Protein AF-A0A0F0GSM7-F1 (afdb_monomer_lite)

Foldseek 3Di:
DDPVDDPVVDPDDDDPDDDDDDDDVAWDKDKDWDQDPVRDIDIDIDTDDDDPCVPDDPPPPPPDPDDPDDDADDADADDDDDVVVVVVVPDDDPDDPDDPCSNVNSVPHD

Secondary structure (DSSP, 8-state):
--TTS-TTSSS-----S--PPP--SS--EEEE--B-TTS-B--EEEEPPPPGGGG--TT----S----PPPPPPPP---SSHHHHHHHHHSPPPPPSSTTTHHHHHHS--

Sequence (110 aa):
PSPHVNWSAGAVELLTEGRPWPETGHPRRAGVSPFGVSGTNAHVLLEHVPDPDATADPTGTDNSPRTRSPGPPPIVASTRGAPALRHRAAAPPPTPSAAGQLAHLAYSSS

Structure (mmCIF, N/CA/C/O backbone):
data_AF-A0A0F0GSM7-F1
#
_entry.id   AF-A0A0F0GSM7-F1
#
loop_
_atom_site.group_PDB
_atom_site.id
_atom_site.type_symbol
_atom_site.label_atom_id
_atom_site.label_alt_id
_atom_site.label_comp_id
_atom_site.label_asym_id
_atom_site.label_entity_id
_atom_site.label_seq_id
_atom_site.pdbx_PDB_ins_code
_atom_site.Cartn_x
_atom_site.Cartn_y
_atom_site.Cartn_z
_atom_site.occupancy
_atom_site.B_iso_or_equiv
_atom_site.auth_seq_id
_atom_site.auth_comp_id
_atom_site.auth_asym_id
_atom_site.auth_atom_id
_atom_site.pdbx_PDB_model_num
ATOM 1 N N . PRO A 1 1 ? 21.507 -3.197 -5.766 1.00 81.81 1 PRO A N 1
ATOM 2 C CA . PRO A 1 1 ? 20.553 -2.456 -6.634 1.00 81.81 1 PRO A CA 1
ATOM 3 C C . PRO A 1 1 ? 20.897 -2.716 -8.112 1.00 81.81 1 PRO A C 1
ATOM 5 O O . PRO A 1 1 ? 22.042 -3.062 -8.388 1.00 81.81 1 PRO A O 1
ATOM 8 N N . SER A 1 2 ? 19.938 -2.610 -9.042 1.00 88.00 2 SER A N 1
ATOM 9 C CA . SER A 1 2 ? 20.188 -2.881 -10.474 1.00 88.00 2 SER A CA 1
ATOM 10 C C . SER A 1 2 ? 21.128 -1.832 -11.095 1.00 88.00 2 SER A C 1
ATOM 12 O O . SER A 1 2 ? 20.914 -0.644 -10.840 1.00 88.00 2 SER A O 1
ATOM 14 N N . PRO A 1 3 ? 22.110 -2.226 -11.934 1.00 90.06 3 PRO A N 1
ATOM 15 C CA . PRO A 1 3 ? 23.009 -1.289 -12.618 1.00 90.06 3 PRO A CA 1
ATOM 16 C C . PRO A 1 3 ? 22.320 -0.509 -13.749 1.00 90.06 3 PRO A C 1
ATOM 18 O O . PRO A 1 3 ? 22.831 0.512 -14.190 1.00 90.06 3 PRO A O 1
ATOM 21 N N . HIS A 1 4 ? 21.149 -0.966 -14.205 1.00 90.69 4 HIS A N 1
ATOM 22 C CA . HIS A 1 4 ? 20.366 -0.302 -15.254 1.00 90.69 4 HIS A CA 1
ATOM 23 C C . HIS A 1 4 ? 19.576 0.913 -14.744 1.00 90.69 4 HIS A C 1
ATOM 25 O O . HIS A 1 4 ? 18.908 1.585 -15.524 1.00 90.69 4 HIS A O 1
ATOM 31 N N . VAL A 1 5 ? 19.618 1.179 -13.437 1.00 87.75 5 VAL A N 1
ATOM 32 C CA . VAL A 1 5 ? 18.979 2.338 -12.817 1.00 87.75 5 VAL A CA 1
ATOM 33 C C . VAL A 1 5 ? 20.076 3.292 -12.367 1.00 87.75 5 VAL A C 1
ATOM 35 O O . VAL A 1 5 ? 20.972 2.908 -11.617 1.00 87.75 5 VAL A O 1
ATOM 38 N N . ASN A 1 6 ? 20.001 4.545 -12.816 1.00 87.44 6 ASN A N 1
ATOM 39 C CA . ASN A 1 6 ? 20.875 5.592 -12.307 1.00 87.44 6 ASN A CA 1
ATOM 40 C C . ASN A 1 6 ? 20.341 6.107 -10.963 1.00 87.44 6 ASN A C 1
ATOM 42 O O . ASN A 1 6 ? 19.490 6.994 -10.916 1.00 87.44 6 ASN A O 1
ATOM 46 N N . TRP A 1 7 ? 20.855 5.545 -9.874 1.00 87.00 7 TRP A N 1
ATOM 47 C CA . TRP A 1 7 ? 20.438 5.891 -8.515 1.00 87.00 7 TRP A CA 1
ATOM 48 C C . TRP A 1 7 ? 20.938 7.265 -8.043 1.00 87.00 7 TRP A C 1
ATOM 50 O O . TRP A 1 7 ? 20.345 7.822 -7.128 1.00 87.00 7 TRP A O 1
ATOM 60 N N . SER A 1 8 ? 21.989 7.836 -8.650 1.00 83.81 8 SER A N 1
ATOM 61 C CA . SER A 1 8 ? 22.538 9.138 -8.226 1.00 83.81 8 SER A CA 1
ATOM 62 C C . SER A 1 8 ? 21.815 10.343 -8.830 1.00 83.81 8 SER A C 1
ATOM 64 O O . SER A 1 8 ? 21.993 11.461 -8.356 1.00 83.81 8 SER A O 1
ATOM 66 N N . ALA A 1 9 ? 20.996 10.137 -9.863 1.00 78.69 9 ALA A N 1
ATOM 67 C CA . ALA A 1 9 ? 20.279 11.209 -10.552 1.00 78.69 9 ALA A CA 1
ATOM 68 C C . ALA A 1 9 ? 18.865 11.478 -10.003 1.00 78.69 9 ALA A C 1
ATOM 70 O O . ALA A 1 9 ? 18.204 12.405 -10.468 1.00 78.69 9 ALA A O 1
ATOM 71 N N . GLY A 1 10 ? 18.370 10.663 -9.064 1.00 76.38 10 GLY A N 1
ATOM 72 C CA . GLY A 1 10 ? 16.972 10.683 -8.628 1.00 76.38 10 GLY A CA 1
ATOM 73 C C . GLY A 1 10 ? 16.771 11.087 -7.168 1.00 76.38 10 GLY A C 1
ATOM 74 O O . GLY A 1 10 ? 17.654 10.934 -6.335 1.00 76.38 10 GLY A O 1
ATOM 75 N N . ALA A 1 11 ? 15.553 11.526 -6.842 1.00 84.56 11 ALA A N 1
ATOM 76 C CA . ALA A 1 11 ? 15.099 11.761 -5.465 1.00 84.56 11 ALA A CA 1
ATOM 77 C C . ALA A 1 11 ? 14.627 10.469 -4.760 1.00 84.56 11 ALA A C 1
ATOM 79 O O . ALA A 1 11 ? 13.811 10.519 -3.841 1.00 84.56 11 ALA A O 1
ATOM 80 N N . VAL A 1 12 ? 15.078 9.303 -5.233 1.00 88.62 12 VAL A N 1
ATOM 81 C CA . VAL A 1 12 ? 14.644 7.988 -4.751 1.00 88.62 12 VAL A CA 1
ATOM 82 C C . VAL A 1 12 ? 15.823 7.224 -4.173 1.00 88.62 12 VAL A C 1
ATOM 84 O O . VAL A 1 12 ? 16.904 7.185 -4.753 1.00 88.62 12 VAL A O 1
ATOM 87 N N . GLU A 1 13 ? 15.588 6.574 -3.042 1.00 89.69 13 GLU A N 1
ATOM 88 C CA . GLU A 1 13 ? 16.567 5.748 -2.349 1.00 89.69 13 GLU A CA 1
ATOM 89 C C . GLU A 1 13 ? 15.943 4.379 -2.067 1.00 89.69 13 GLU A C 1
ATOM 91 O O . GLU A 1 13 ? 14.766 4.281 -1.713 1.00 89.69 13 GLU A O 1
ATOM 96 N N . LEU A 1 14 ? 16.725 3.312 -2.229 1.00 91.19 14 LEU A N 1
ATOM 97 C CA . LEU A 1 14 ? 16.283 1.965 -1.891 1.00 91.19 14 LEU A CA 1
ATOM 98 C C . LEU A 1 14 ? 16.485 1.706 -0.394 1.00 91.19 14 LEU A C 1
ATOM 100 O O . LEU A 1 14 ? 17.618 1.672 0.078 1.00 91.19 14 LEU A O 1
ATOM 104 N N . LEU A 1 15 ? 15.396 1.449 0.331 1.00 93.44 15 LEU A N 1
ATOM 105 C CA . LEU A 1 15 ? 15.457 0.990 1.720 1.00 93.44 15 LEU A CA 1
ATOM 106 C C . LEU A 1 15 ? 15.948 -0.463 1.789 1.00 93.44 15 LEU A C 1
ATOM 108 O O . LEU A 1 15 ? 15.271 -1.364 1.297 1.00 93.44 15 LEU A O 1
ATOM 112 N N . THR A 1 16 ? 17.103 -0.695 2.416 1.00 93.94 16 THR A N 1
ATOM 113 C CA . THR A 1 16 ? 17.657 -2.044 2.661 1.00 93.94 16 THR A CA 1
ATOM 114 C C . THR A 1 16 ? 17.420 -2.552 4.083 1.00 93.94 16 THR A C 1
ATOM 116 O O . THR A 1 16 ? 17.592 -3.739 4.343 1.00 93.94 16 THR A O 1
ATOM 119 N N . GLU A 1 17 ? 17.004 -1.671 4.991 1.00 96.50 17 GLU A N 1
ATOM 120 C CA . GLU A 1 17 ? 16.650 -1.970 6.378 1.00 96.50 17 GLU A CA 1
ATOM 121 C C . GLU A 1 17 ? 15.503 -1.063 6.848 1.00 96.50 17 GLU A C 1
ATOM 123 O O . GLU A 1 17 ? 15.188 -0.052 6.211 1.00 96.50 17 GLU A O 1
ATOM 128 N N . GLY A 1 18 ? 14.850 -1.435 7.952 1.00 96.31 18 GLY A N 1
ATOM 129 C CA . GLY A 1 18 ? 13.786 -0.628 8.544 1.00 96.31 18 GLY A CA 1
ATOM 130 C C . GLY A 1 18 ? 14.339 0.681 9.105 1.00 96.31 18 GLY A C 1
ATOM 131 O O . GLY A 1 18 ? 15.241 0.663 9.937 1.00 96.31 18 GLY A O 1
ATOM 132 N N . ARG A 1 19 ? 13.779 1.815 8.675 1.00 95.75 19 ARG A N 1
ATOM 133 C CA . ARG A 1 19 ? 14.158 3.152 9.156 1.00 95.75 19 ARG A CA 1
ATOM 134 C C . ARG A 1 19 ? 12.959 3.831 9.819 1.00 95.75 19 ARG A C 1
ATOM 136 O O . ARG A 1 19 ? 11.841 3.659 9.325 1.00 95.75 19 ARG A O 1
ATOM 143 N N . PRO A 1 20 ? 13.157 4.620 10.890 1.00 95.38 20 PRO A N 1
ATOM 144 C CA . PRO A 1 20 ? 12.098 5.462 11.430 1.00 95.38 20 PRO A CA 1
ATOM 145 C C . PRO A 1 20 ? 11.530 6.384 10.349 1.00 95.38 20 PRO A C 1
ATOM 147 O O . PRO A 1 20 ? 12.278 6.941 9.544 1.00 95.38 20 PRO A O 1
ATOM 150 N N . TRP A 1 21 ? 10.209 6.560 10.335 1.00 93.88 21 TRP A N 1
ATOM 151 C CA . TRP A 1 21 ? 9.576 7.520 9.436 1.00 93.88 21 TRP A CA 1
ATOM 152 C C . TRP A 1 21 ? 9.795 8.939 9.979 1.00 93.88 21 TRP A C 1
ATOM 154 O O . TRP A 1 21 ? 9.341 9.208 11.094 1.00 93.88 21 TRP A O 1
ATOM 164 N N . PRO A 1 22 ? 10.442 9.855 9.229 1.00 90.75 22 PRO A N 1
ATOM 165 C CA . PRO A 1 22 ? 10.710 11.208 9.706 1.00 90.75 22 PRO A CA 1
ATOM 166 C C . PRO A 1 22 ? 9.445 11.956 10.131 1.00 90.75 22 PRO A C 1
ATOM 168 O O . PRO A 1 22 ? 8.398 11.859 9.485 1.00 90.75 22 PRO A O 1
ATOM 171 N N . GLU A 1 23 ? 9.563 12.739 11.197 1.00 90.38 23 GLU A N 1
ATOM 172 C CA . GLU A 1 23 ? 8.533 13.680 11.625 1.00 90.38 23 GLU A CA 1
ATOM 173 C C . GLU A 1 23 ? 8.817 15.039 10.998 1.00 90.38 23 GLU A C 1
ATOM 175 O O . GLU A 1 23 ? 9.826 15.677 11.285 1.00 90.38 23 GLU A O 1
ATOM 180 N N . THR A 1 24 ? 7.939 15.468 10.095 1.00 91.25 24 THR A N 1
ATOM 181 C CA . THR A 1 24 ? 8.124 16.701 9.314 1.00 91.25 24 THR A CA 1
ATOM 182 C C . THR A 1 24 ? 7.042 17.743 9.598 1.00 91.25 24 THR A C 1
ATOM 184 O O . THR A 1 24 ? 6.900 18.692 8.836 1.00 91.25 24 THR A O 1
ATOM 187 N N . GLY A 1 25 ? 6.212 17.531 10.626 1.00 90.19 25 GLY A N 1
ATOM 188 C CA . GLY A 1 25 ? 5.029 18.358 10.908 1.00 90.19 25 GLY A CA 1
ATOM 189 C C . GLY A 1 25 ? 3.852 18.151 9.941 1.00 90.19 25 GLY A C 1
ATOM 190 O O . GLY A 1 25 ? 2.832 18.821 10.065 1.00 90.19 25 GLY A O 1
ATOM 191 N N . HIS A 1 26 ? 3.965 17.214 8.996 1.00 90.38 26 HIS A N 1
ATOM 192 C CA . HIS A 1 26 ? 2.905 16.846 8.057 1.00 90.38 26 HIS A CA 1
ATOM 193 C C . HIS A 1 26 ? 2.515 15.371 8.229 1.00 90.38 26 HIS A C 1
ATOM 195 O O . HIS A 1 26 ? 3.356 14.574 8.660 1.00 90.38 26 HIS A O 1
ATOM 201 N N . PRO A 1 27 ? 1.280 14.977 7.858 1.00 92.62 27 PRO A N 1
ATOM 202 C CA . PRO A 1 27 ? 0.899 13.573 7.816 1.00 92.62 27 PRO A CA 1
ATOM 203 C C . PRO A 1 27 ? 1.869 12.753 6.963 1.00 92.62 27 PRO A C 1
ATOM 205 O O . PRO A 1 27 ? 2.249 13.140 5.855 1.00 92.62 27 PRO A O 1
ATOM 208 N N . ARG A 1 28 ? 2.266 11.595 7.490 1.00 95.06 28 ARG A N 1
ATOM 209 C CA . ARG A 1 28 ? 3.113 10.626 6.790 1.00 95.06 28 ARG A CA 1
ATOM 210 C C . ARG A 1 28 ? 2.356 10.090 5.569 1.00 95.06 28 ARG A C 1
ATOM 212 O O . ARG A 1 28 ? 1.220 9.642 5.715 1.00 95.06 28 ARG A O 1
ATOM 219 N N . ARG A 1 29 ? 2.974 10.127 4.381 1.00 95.44 29 ARG A N 1
ATOM 220 C CA . ARG A 1 29 ? 2.360 9.705 3.106 1.00 95.44 29 ARG A CA 1
ATOM 221 C C . ARG A 1 29 ? 3.195 8.681 2.348 1.00 95.44 29 ARG A C 1
ATOM 223 O O . ARG A 1 29 ? 4.391 8.893 2.163 1.00 95.44 29 ARG A O 1
ATOM 230 N N . ALA A 1 30 ? 2.560 7.628 1.842 1.00 96.31 30 ALA A N 1
ATOM 231 C CA . ALA A 1 30 ? 3.197 6.625 0.987 1.00 96.31 30 ALA A CA 1
ATOM 232 C C . ALA A 1 30 ? 2.387 6.375 -0.288 1.00 96.31 30 ALA A C 1
ATOM 234 O O . ALA A 1 30 ? 1.160 6.342 -0.255 1.00 96.31 30 ALA A O 1
ATOM 235 N N . GLY A 1 31 ? 3.083 6.171 -1.406 1.00 96.69 31 GLY A N 1
ATOM 236 C CA . GLY A 1 31 ? 2.483 5.749 -2.670 1.00 96.69 31 GLY A CA 1
ATOM 237 C C . GLY A 1 31 ? 2.626 4.241 -2.889 1.00 96.69 31 GLY A C 1
ATOM 238 O O . GLY A 1 31 ? 3.678 3.671 -2.602 1.00 96.69 31 GLY A O 1
ATOM 239 N N . VAL A 1 32 ? 1.600 3.602 -3.448 1.00 97.44 32 VAL A N 1
ATOM 240 C CA . VAL A 1 32 ? 1.615 2.199 -3.890 1.00 97.44 32 VAL A CA 1
ATOM 241 C C . VAL A 1 32 ? 1.232 2.148 -5.367 1.00 97.44 32 VAL A C 1
ATOM 243 O O . VAL A 1 32 ? 0.178 2.649 -5.755 1.00 97.44 32 VAL A O 1
ATOM 246 N N . SER A 1 33 ? 2.086 1.537 -6.195 1.00 96.38 33 SER A N 1
ATOM 247 C CA . SER A 1 33 ? 1.870 1.407 -7.645 1.00 96.38 33 SER A CA 1
ATOM 248 C C . SER A 1 33 ? 2.001 -0.050 -8.086 1.00 96.38 33 SER A C 1
ATOM 250 O O . SER A 1 33 ? 3.123 -0.550 -8.182 1.00 96.38 33 SER A O 1
ATOM 252 N N . PRO A 1 34 ? 0.895 -0.764 -8.339 1.00 94.88 34 PRO A N 1
ATOM 253 C CA . PRO A 1 34 ? 0.936 -2.040 -9.042 1.00 94.88 34 PRO A CA 1
ATOM 254 C C . PRO A 1 34 ? 1.132 -1.847 -10.552 1.00 94.88 34 PRO A C 1
ATOM 256 O O . PRO A 1 34 ? 0.506 -0.981 -11.166 1.00 94.88 34 PRO A O 1
ATOM 259 N N . PHE A 1 35 ? 1.941 -2.725 -11.148 1.00 94.31 35 PHE A N 1
ATOM 260 C CA . PHE A 1 35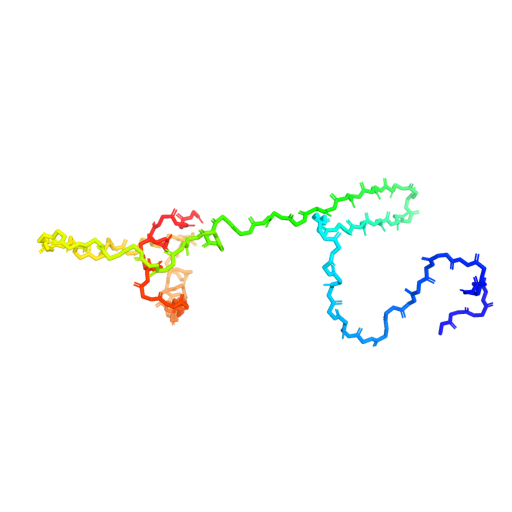 ? 2.132 -2.815 -12.595 1.00 94.31 35 PHE A CA 1
ATOM 261 C C . PHE A 1 35 ? 1.699 -4.198 -13.087 1.00 94.31 35 PHE A C 1
ATOM 263 O O . PHE A 1 35 ? 2.385 -5.194 -12.847 1.00 94.31 35 PHE A O 1
ATOM 270 N N . GLY A 1 36 ? 0.525 -4.277 -13.718 1.00 94.50 36 GLY A N 1
ATOM 271 C CA 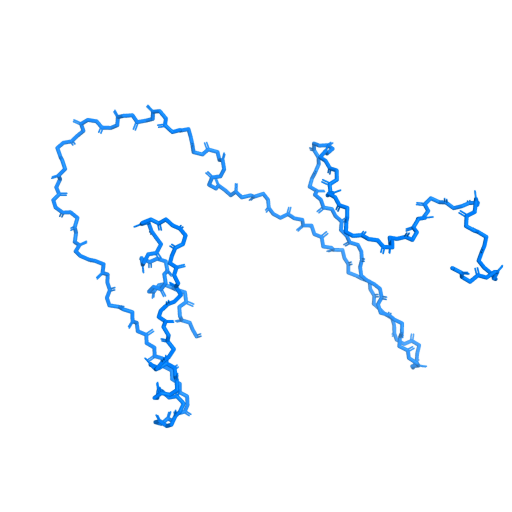. GLY A 1 36 ? -0.041 -5.534 -14.208 1.00 94.50 36 GLY A CA 1
ATOM 272 C C . GLY A 1 36 ? 0.531 -5.941 -15.566 1.00 94.50 36 GLY A C 1
ATOM 273 O O . GLY A 1 36 ? 0.738 -5.100 -16.437 1.00 94.50 36 GLY A O 1
ATOM 274 N N . VAL A 1 37 ? 0.716 -7.246 -15.795 1.00 95.75 37 VAL A N 1
ATOM 275 C CA . VAL A 1 37 ? 1.203 -7.778 -17.087 1.00 95.75 37 VAL A CA 1
ATOM 276 C C . VAL A 1 37 ? 0.276 -7.440 -18.263 1.00 95.75 37 VAL A C 1
ATOM 278 O O . VAL A 1 37 ? 0.735 -7.300 -19.391 1.00 95.75 37 VAL A O 1
ATOM 281 N N . SER A 1 38 ? -1.022 -7.254 -18.000 1.00 96.81 38 SER A N 1
ATOM 282 C CA . SER A 1 38 ? -2.009 -6.810 -18.992 1.00 96.81 38 SER A CA 1
ATOM 283 C C . SER A 1 38 ? -1.838 -5.347 -19.417 1.00 96.81 38 SER A C 1
ATOM 285 O O . SER A 1 38 ? -2.521 -4.901 -20.335 1.00 96.81 38 SER A O 1
ATOM 287 N N . GLY A 1 39 ? -0.992 -4.580 -18.724 1.00 94.62 39 GLY A N 1
ATOM 288 C CA . GLY A 1 39 ? -0.886 -3.129 -18.861 1.00 94.62 39 GLY A CA 1
ATOM 289 C C . GLY A 1 39 ? -1.877 -2.344 -17.995 1.00 94.62 39 GLY A C 1
ATOM 290 O O . GLY A 1 39 ? -1.873 -1.115 -18.029 1.00 94.62 39 GLY A O 1
ATOM 291 N N . THR A 1 40 ? -2.718 -3.012 -17.199 1.00 95.94 40 THR A N 1
ATOM 292 C CA . THR A 1 40 ? -3.591 -2.330 -16.235 1.00 95.94 40 THR A CA 1
ATOM 293 C C . THR A 1 40 ? -2.785 -1.908 -15.013 1.00 95.94 40 THR A C 1
ATOM 295 O O . THR A 1 40 ? -2.258 -2.750 -14.285 1.00 95.94 40 THR A O 1
ATOM 298 N N . ASN A 1 41 ? -2.739 -0.600 -14.774 1.00 96.56 41 ASN A N 1
ATOM 299 C CA . ASN A 1 41 ? -2.019 0.001 -13.659 1.00 96.56 41 ASN A CA 1
ATOM 300 C C . ASN A 1 41 ? -2.985 0.788 -12.771 1.00 96.56 41 ASN A C 1
ATOM 302 O O . ASN A 1 41 ? -4.007 1.295 -13.235 1.00 96.56 41 ASN A O 1
ATOM 306 N N . ALA A 1 42 ? -2.626 0.920 -11.501 1.00 96.56 42 ALA A N 1
ATOM 307 C CA . ALA A 1 42 ? -3.294 1.801 -10.554 1.00 96.56 42 ALA A CA 1
ATOM 308 C C . ALA A 1 42 ? -2.240 2.528 -9.714 1.00 96.56 42 ALA A C 1
ATOM 310 O O . ALA A 1 42 ? -1.080 2.119 -9.669 1.00 96.56 42 ALA A O 1
ATOM 311 N N . HIS A 1 43 ? -2.643 3.602 -9.044 1.00 97.38 43 HIS A N 1
ATOM 312 C CA . HIS A 1 43 ? -1.795 4.308 -8.093 1.00 97.38 43 HIS A CA 1
ATOM 313 C C . HIS A 1 43 ? -2.627 4.701 -6.876 1.00 97.38 43 HIS A C 1
ATOM 315 O O . HIS A 1 43 ? -3.713 5.259 -7.026 1.00 97.38 43 HIS A O 1
ATOM 321 N N . VAL A 1 44 ? -2.127 4.395 -5.682 1.00 98.06 44 VAL A N 1
ATOM 322 C CA . VAL A 1 44 ? -2.801 4.691 -4.414 1.00 98.06 44 VAL A CA 1
ATOM 323 C C . VAL A 1 44 ? -1.884 5.536 -3.549 1.00 98.06 44 VAL A C 1
ATOM 325 O O . VAL A 1 44 ? -0.726 5.177 -3.348 1.00 98.06 44 VAL A O 1
ATOM 328 N N . LEU A 1 45 ? -2.423 6.626 -3.005 1.00 96.94 45 LEU A N 1
ATOM 329 C CA . LEU A 1 45 ? -1.778 7.420 -1.967 1.00 96.94 45 LEU A CA 1
ATOM 330 C C . LEU A 1 45 ? -2.401 7.069 -0.613 1.00 96.94 45 LEU A C 1
ATOM 332 O O . LEU A 1 45 ? -3.614 7.167 -0.441 1.00 96.94 45 LEU A O 1
ATOM 336 N N . LEU A 1 46 ? -1.564 6.664 0.335 1.00 96.44 46 LEU A N 1
ATOM 337 C CA . LEU A 1 46 ? -1.929 6.400 1.722 1.00 96.44 46 LEU A CA 1
ATOM 338 C C . LEU A 1 46 ? -1.449 7.560 2.588 1.00 96.44 46 LEU A C 1
ATOM 340 O O . LEU A 1 46 ? -0.303 7.992 2.456 1.00 96.44 46 LEU A O 1
ATOM 344 N N . GLU A 1 47 ? -2.302 8.028 3.492 1.00 96.62 47 GLU A N 1
ATOM 345 C CA . GLU A 1 47 ? -1.975 9.050 4.482 1.00 96.62 47 GLU A CA 1
ATOM 346 C C . GLU A 1 47 ? -2.244 8.508 5.889 1.00 96.62 47 GLU A C 1
ATOM 348 O O . GLU A 1 47 ? -3.267 7.869 6.139 1.00 96.62 47 GLU A O 1
ATOM 353 N N . HIS A 1 48 ? -1.303 8.733 6.805 1.00 92.50 48 HIS A N 1
ATOM 354 C CA . HIS A 1 48 ? -1.472 8.396 8.213 1.00 92.50 48 HIS A CA 1
ATOM 355 C C . HIS A 1 48 ? -2.513 9.310 8.869 1.00 92.50 48 HIS A C 1
ATOM 357 O O . HIS A 1 48 ? -2.379 10.532 8.823 1.00 92.50 48 HIS A O 1
ATOM 363 N N . VAL A 1 49 ? -3.495 8.707 9.539 1.00 88.94 49 VAL A N 1
ATOM 364 C CA . VAL A 1 49 ? -4.445 9.417 10.402 1.00 88.94 49 VAL A CA 1
ATOM 365 C C . VAL A 1 49 ? -3.807 9.597 11.784 1.00 88.94 49 VAL A C 1
ATOM 367 O O . VAL A 1 49 ? -3.461 8.582 12.393 1.00 88.94 49 VAL A O 1
ATOM 370 N N . PRO A 1 50 ? -3.639 10.840 12.281 1.00 78.75 50 PRO A N 1
ATOM 371 C CA . PRO A 1 50 ? -3.137 11.082 13.630 1.00 78.75 50 PRO A CA 1
ATOM 372 C C . PRO A 1 50 ? -4.005 10.387 14.679 1.00 78.75 50 PRO A C 1
ATOM 374 O O . PR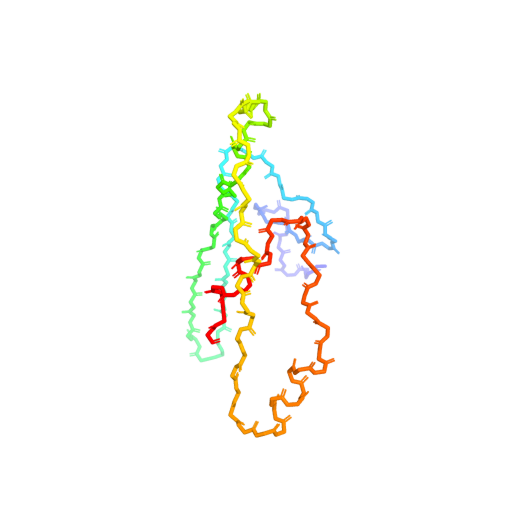O A 1 50 ? -5.229 10.359 14.547 1.00 78.75 50 PRO A O 1
ATOM 377 N N . ASP A 1 51 ? -3.374 9.844 15.719 1.00 77.44 51 ASP A N 1
ATOM 378 C CA . ASP A 1 51 ? -4.089 9.219 16.829 1.00 77.44 51 ASP A CA 1
ATOM 379 C C . ASP A 1 51 ? -4.913 10.285 17.583 1.00 77.44 51 ASP A C 1
ATOM 381 O O . ASP A 1 51 ? -4.324 11.245 18.098 1.00 77.44 51 ASP A O 1
ATOM 385 N N . PRO A 1 52 ? -6.254 10.168 17.639 1.00 63.28 52 PRO A N 1
ATOM 386 C CA . PRO A 1 52 ? -7.088 11.135 18.346 1.00 63.28 52 PRO A CA 1
ATOM 387 C C . PRO A 1 52 ? -6.801 11.169 19.856 1.00 63.28 52 PRO A C 1
ATOM 389 O O . PRO A 1 52 ? -6.960 12.225 20.473 1.00 63.28 52 PRO A O 1
ATOM 392 N N . ASP A 1 53 ? -6.323 10.068 20.445 1.00 63.59 53 ASP A N 1
ATOM 393 C CA . ASP A 1 53 ? -6.108 9.951 21.892 1.00 63.59 53 ASP A CA 1
ATOM 394 C C . ASP A 1 53 ? -4.739 10.488 22.342 1.00 63.59 53 ASP A C 1
ATOM 396 O O . ASP A 1 53 ? -4.524 10.738 23.529 1.00 63.59 53 ASP A O 1
ATOM 400 N N . ALA A 1 54 ? -3.824 10.770 21.409 1.00 59.31 54 ALA A N 1
ATOM 401 C CA . ALA A 1 54 ? -2.515 11.351 21.722 1.00 59.31 54 ALA A CA 1
ATOM 402 C C . ALA A 1 54 ? -2.587 12.804 22.245 1.00 59.31 54 ALA A C 1
ATOM 404 O O . ALA A 1 54 ? -1.581 13.337 22.710 1.00 59.31 54 ALA A O 1
ATOM 405 N N . THR A 1 55 ? -3.762 13.447 22.186 1.00 55.03 55 THR A N 1
ATOM 406 C CA . THR A 1 55 ? -3.991 14.823 22.676 1.00 55.03 55 THR A CA 1
ATOM 407 C C . THR A 1 55 ? -4.597 14.867 24.088 1.00 55.03 55 THR A C 1
ATOM 409 O O . THR A 1 55 ? -4.791 15.949 24.640 1.00 55.03 55 THR A O 1
ATOM 412 N N . ALA A 1 56 ? -4.904 13.721 24.708 1.00 51.94 56 ALA A N 1
ATOM 413 C CA . ALA A 1 56 ? -5.443 13.704 26.065 1.00 51.94 56 ALA A CA 1
ATOM 414 C C . ALA A 1 56 ? -4.358 14.104 27.084 1.00 51.94 56 ALA A C 1
ATOM 416 O O . ALA A 1 56 ? -3.455 13.329 27.398 1.00 51.94 56 ALA A O 1
ATOM 417 N N . ASP A 1 57 ? -4.453 15.331 27.596 1.00 47.97 57 ASP A N 1
ATOM 418 C CA . ASP A 1 57 ? -3.609 15.839 28.677 1.00 47.97 57 ASP A CA 1
ATOM 419 C C . ASP A 1 57 ? -3.819 14.977 29.944 1.00 47.97 57 ASP A C 1
ATOM 421 O O . ASP A 1 57 ? -4.941 14.906 30.462 1.00 47.97 57 ASP A O 1
ATOM 425 N N . PRO A 1 58 ? -2.783 14.296 30.470 1.00 53.78 58 PRO A N 1
ATOM 426 C CA . PRO A 1 58 ? -2.923 13.371 31.596 1.00 53.78 58 PRO A CA 1
ATOM 427 C C . PRO A 1 58 ? -3.208 14.065 32.941 1.00 53.78 58 PRO A C 1
ATOM 429 O O . PRO A 1 58 ? -3.301 13.390 33.967 1.00 53.78 58 PRO A O 1
ATOM 432 N N . THR A 1 59 ? -3.329 15.395 32.980 1.00 51.09 59 THR A N 1
ATOM 433 C CA . THR A 1 59 ? -3.421 16.170 34.230 1.00 51.09 59 THR A CA 1
ATOM 434 C C . THR A 1 59 ? -4.842 16.532 34.677 1.00 51.09 59 THR A C 1
ATOM 436 O O . THR A 1 59 ? -5.011 17.155 35.729 1.00 51.09 59 THR A O 1
ATOM 439 N N . GLY A 1 60 ? -5.879 16.080 33.965 1.00 50.06 60 GLY A N 1
ATOM 440 C CA . GLY A 1 60 ? -7.277 16.226 34.382 1.00 50.06 60 GLY A CA 1
ATOM 441 C C . GLY A 1 60 ? -7.611 15.407 35.635 1.00 50.06 60 GLY A C 1
ATOM 442 O O . GLY A 1 60 ? -8.200 14.333 35.543 1.00 50.06 60 GLY A O 1
ATOM 443 N N . THR A 1 61 ? -7.248 15.899 36.822 1.00 49.69 61 THR A N 1
ATOM 444 C CA . THR A 1 61 ? -7.695 15.320 38.098 1.00 49.69 61 THR A CA 1
ATOM 445 C C . THR A 1 61 ? -9.161 15.690 38.318 1.00 49.69 61 THR A C 1
ATOM 447 O O . THR A 1 61 ? -9.484 16.668 38.990 1.00 49.69 61 THR A O 1
ATOM 450 N N . ASP A 1 62 ? -10.057 14.912 37.718 1.00 58.72 62 ASP A N 1
ATOM 451 C CA . ASP A 1 62 ? -11.475 14.915 38.055 1.00 58.72 62 ASP A CA 1
ATOM 452 C C . ASP A 1 62 ? -11.652 14.303 39.455 1.00 58.72 62 ASP A C 1
ATOM 454 O O . ASP A 1 62 ? -11.445 13.107 39.671 1.00 58.72 62 ASP A O 1
ATOM 458 N N . ASN A 1 63 ? -11.984 15.153 40.430 1.00 57.72 63 ASN A N 1
ATOM 459 C CA . ASN A 1 63 ? -12.191 14.775 41.829 1.00 57.72 63 ASN A CA 1
ATOM 460 C C . ASN A 1 63 ? -13.682 14.555 42.159 1.00 57.72 63 ASN A C 1
ATOM 462 O O . ASN A 1 63 ? -14.120 14.781 43.290 1.00 57.72 63 ASN A O 1
ATOM 466 N N . SER A 1 64 ? -14.489 14.156 41.173 1.00 65.50 64 SER A N 1
ATOM 467 C CA . SER A 1 64 ? -15.889 13.794 41.384 1.00 65.50 64 SER A CA 1
ATOM 468 C C . SER A 1 64 ? -16.034 12.407 42.051 1.00 65.50 64 SER A C 1
ATOM 470 O O . SER A 1 64 ? -15.201 11.510 41.869 1.00 65.50 64 SER A O 1
ATOM 472 N N . PRO A 1 65 ? -17.067 12.197 42.894 1.00 53.22 65 PRO A N 1
ATOM 473 C CA . PRO A 1 65 ? -17.264 10.924 43.577 1.00 53.22 65 PRO A CA 1
ATOM 474 C C . PRO A 1 65 ? -17.520 9.803 42.563 1.00 53.22 65 PRO A C 1
ATOM 476 O O . PRO A 1 65 ? -18.526 9.803 41.855 1.00 53.22 65 PRO A O 1
ATOM 479 N N . ARG A 1 66 ? -16.609 8.820 42.527 1.00 58.25 66 ARG A N 1
ATOM 480 C CA . ARG A 1 66 ? -16.689 7.635 41.661 1.00 58.25 66 ARG A CA 1
ATOM 481 C C . ARG A 1 66 ? -17.960 6.837 41.956 1.00 58.25 66 ARG A C 1
ATOM 483 O O . ARG A 1 66 ? -18.003 6.021 42.878 1.00 58.25 66 ARG A O 1
ATOM 490 N N . THR A 1 67 ? -18.996 7.043 41.152 1.00 60.25 67 THR A N 1
ATOM 491 C CA . THR A 1 67 ? -20.090 6.081 41.005 1.00 60.25 67 THR A CA 1
ATOM 492 C C . THR A 1 67 ? -19.500 4.769 40.480 1.00 60.25 67 THR A C 1
ATOM 494 O O . THR A 1 67 ? -18.581 4.773 39.662 1.00 60.25 67 THR A O 1
ATOM 497 N N . ARG A 1 68 ? -19.964 3.620 40.995 1.00 58.81 68 ARG A N 1
ATOM 498 C CA . ARG A 1 68 ? -19.525 2.308 40.492 1.00 58.81 68 ARG A CA 1
ATOM 499 C C . ARG A 1 68 ? -19.871 2.230 39.007 1.00 58.81 68 ARG A C 1
ATOM 501 O O . ARG A 1 68 ? -21.046 2.143 3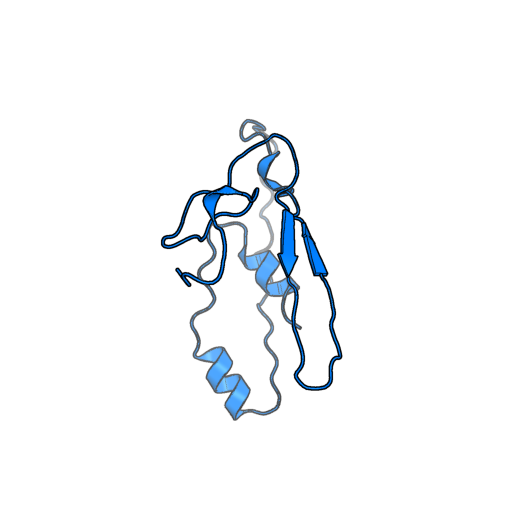8.665 1.00 58.81 68 ARG A O 1
ATOM 508 N N . SER A 1 69 ? -18.850 2.264 38.154 1.00 63.38 69 SER A N 1
ATOM 509 C CA . SER A 1 69 ? -19.022 1.996 36.730 1.00 63.38 69 SER A CA 1
ATOM 510 C C . SER A 1 69 ? -19.575 0.572 36.569 1.00 63.38 69 SER A C 1
ATOM 512 O O . SER A 1 69 ? -19.107 -0.327 37.282 1.00 63.38 69 SER A O 1
ATOM 514 N N . PRO A 1 70 ? -20.579 0.341 35.705 1.00 70.00 70 PRO A N 1
ATOM 515 C CA . PRO A 1 70 ? -21.016 -1.006 35.365 1.00 70.00 70 PRO A CA 1
ATOM 516 C C . PRO A 1 70 ? -19.815 -1.878 34.977 1.00 70.00 70 PRO A C 1
ATOM 518 O O . PRO A 1 70 ? -18.858 -1.395 34.369 1.00 70.00 70 PRO A O 1
ATOM 521 N N . GLY A 1 71 ? -19.859 -3.166 35.331 1.00 74.44 71 GLY A N 1
ATOM 522 C CA . GLY A 1 71 ? -18.869 -4.125 34.839 1.00 74.44 71 GLY A CA 1
ATOM 523 C C . GLY A 1 71 ? -18.819 -4.121 33.303 1.00 74.44 71 GLY A C 1
ATOM 524 O O . GLY A 1 71 ? -19.804 -3.735 32.666 1.00 74.44 71 GLY A O 1
ATOM 525 N N . PRO A 1 72 ? -17.691 -4.524 32.692 1.00 76.31 72 PRO A N 1
ATOM 526 C CA . PRO A 1 72 ? -17.555 -4.504 31.242 1.00 76.31 72 PRO A CA 1
ATOM 527 C C . PRO A 1 72 ? -18.669 -5.337 30.585 1.00 76.31 72 PRO A C 1
ATOM 529 O O . PRO A 1 72 ? -19.042 -6.387 31.122 1.00 76.31 72 PRO A O 1
ATOM 532 N N . PRO A 1 73 ? -19.211 -4.890 29.438 1.00 77.81 73 PRO A N 1
ATOM 533 C CA . PRO A 1 73 ? -20.220 -5.654 28.718 1.00 77.81 73 PRO A CA 1
ATOM 534 C C . PRO A 1 73 ? -19.652 -7.011 28.263 1.00 77.81 73 PRO A C 1
ATOM 536 O O . PRO A 1 73 ? -18.440 -7.139 28.062 1.00 77.81 73 PRO A O 1
ATOM 539 N N . PRO A 1 74 ? -20.503 -8.038 28.082 1.00 78.88 74 PRO A N 1
ATOM 540 C CA . PRO A 1 74 ? -20.050 -9.327 27.577 1.00 78.88 74 PRO A CA 1
ATOM 541 C C . PRO A 1 74 ? -19.475 -9.180 26.163 1.00 78.88 74 PRO A C 1
ATOM 543 O O . PRO A 1 74 ? -20.032 -8.479 25.320 1.00 78.88 74 PRO A O 1
ATOM 546 N N . ILE A 1 75 ? -18.377 -9.885 25.888 1.00 80.81 75 ILE A N 1
ATOM 547 C CA . ILE A 1 75 ? -17.820 -9.985 24.536 1.00 80.81 75 ILE A CA 1
ATOM 548 C C . ILE A 1 75 ? -18.650 -11.013 23.764 1.00 80.81 75 ILE A C 1
ATOM 550 O O . ILE A 1 75 ? -18.690 -12.190 24.125 1.00 80.81 75 ILE A O 1
ATOM 554 N N . VAL A 1 76 ? -19.310 -10.565 22.698 1.00 83.94 76 VAL A N 1
ATOM 555 C CA . VAL A 1 76 ? -20.097 -11.428 21.810 1.00 83.94 76 VAL A CA 1
ATOM 556 C C . VAL A 1 76 ? -19.222 -11.873 20.639 1.00 83.94 76 VAL A C 1
ATOM 558 O O . VAL A 1 76 ? -18.542 -11.060 20.023 1.00 83.94 76 VAL A O 1
ATOM 561 N N . ALA A 1 77 ? -19.250 -13.165 20.313 1.00 83.81 77 ALA A N 1
ATOM 562 C CA . ALA A 1 77 ? -18.569 -13.721 19.148 1.00 83.81 77 ALA A CA 1
ATOM 563 C C . ALA A 1 77 ? -19.551 -14.543 18.309 1.00 83.81 77 ALA A C 1
ATOM 565 O O . ALA A 1 77 ? -20.341 -15.320 18.846 1.00 83.81 77 ALA A O 1
ATOM 566 N N . SER A 1 78 ? -19.469 -14.408 16.987 1.00 87.00 78 SER A N 1
ATOM 567 C CA . SER A 1 78 ? -20.244 -15.212 16.045 1.00 87.00 78 SER A CA 1
ATOM 568 C C . SER A 1 78 ? -19.334 -15.764 14.949 1.00 87.00 78 SER A C 1
ATOM 570 O O . SER A 1 78 ? -18.308 -15.175 14.619 1.00 87.00 78 SER A O 1
ATOM 572 N N . THR A 1 79 ? -19.669 -16.943 14.425 1.00 91.50 79 THR A N 1
ATOM 573 C CA . THR A 1 79 ? -18.965 -17.558 13.292 1.00 91.50 79 THR A CA 1
ATOM 574 C C . THR A 1 79 ? -19.939 -18.421 12.497 1.00 91.50 79 THR A C 1
ATOM 576 O O . THR A 1 79 ? -20.979 -18.848 13.011 1.00 91.50 79 THR A O 1
ATOM 579 N N . ARG A 1 80 ? -19.598 -18.727 11.242 1.00 91.19 80 ARG A N 1
ATOM 580 C CA . ARG A 1 80 ? -20.371 -19.682 10.446 1.00 91.19 80 ARG A CA 1
ATOM 581 C C . ARG A 1 80 ? -20.047 -21.116 10.890 1.00 91.19 80 ARG A C 1
ATOM 583 O O . ARG A 1 80 ? -19.129 -21.741 10.371 1.00 91.19 80 ARG A O 1
ATOM 590 N N . GLY A 1 81 ? -20.837 -21.632 11.832 1.00 93.06 81 GLY A N 1
ATOM 591 C CA . GLY A 1 81 ? -20.835 -23.037 12.253 1.00 93.06 81 GLY A CA 1
ATOM 592 C C . GLY A 1 81 ? -20.114 -23.320 13.575 1.00 93.06 81 GLY A C 1
ATOM 593 O O . GLY A 1 81 ? -19.161 -22.647 13.962 1.00 93.06 81 GLY A O 1
ATOM 594 N N . ALA A 1 82 ? -20.561 -24.370 14.271 1.00 90.81 82 ALA A N 1
ATOM 595 C CA . ALA A 1 82 ? -20.062 -24.732 15.600 1.00 90.81 82 ALA A CA 1
ATOM 596 C C . ALA A 1 82 ? -18.539 -24.999 15.679 1.00 90.81 82 ALA A C 1
ATOM 598 O O . ALA A 1 82 ? -17.934 -24.590 16.672 1.00 90.81 82 ALA A O 1
ATOM 599 N N . PRO A 1 83 ? -17.879 -25.632 14.684 1.00 93.25 83 PRO A N 1
ATOM 600 C CA . PRO A 1 83 ? -16.427 -25.823 14.726 1.00 93.25 83 PRO A CA 1
ATOM 601 C C . PRO A 1 83 ? -15.641 -24.504 14.728 1.00 93.25 83 PRO A C 1
ATOM 603 O O . PRO A 1 83 ? -14.695 -24.355 15.499 1.00 93.25 83 PRO A O 1
ATOM 606 N N . ALA A 1 84 ? -16.068 -23.523 13.926 1.00 89.50 84 ALA A N 1
ATOM 607 C CA . ALA A 1 84 ? -15.432 -22.209 13.864 1.00 89.50 84 ALA A CA 1
ATOM 608 C C . ALA A 1 84 ? -15.607 -21.431 15.180 1.00 89.50 84 ALA A C 1
ATOM 610 O O . ALA A 1 84 ? -14.672 -20.767 15.631 1.00 89.50 84 ALA A O 1
ATOM 611 N N . LEU A 1 85 ? -16.758 -21.582 15.845 1.00 91.19 85 LEU A N 1
ATOM 612 C CA . LEU A 1 85 ? -17.013 -20.944 17.137 1.00 91.19 85 LEU A CA 1
ATOM 613 C C . LEU A 1 85 ? -16.092 -21.504 18.222 1.00 91.19 85 LEU A C 1
ATOM 615 O O . LEU A 1 85 ? -15.517 -20.738 18.989 1.00 91.19 85 LEU A O 1
ATOM 619 N N . ARG A 1 86 ? -15.904 -22.829 18.260 1.00 90.56 86 ARG A N 1
ATOM 620 C CA . ARG A 1 86 ? -14.987 -23.481 19.210 1.00 90.56 86 ARG A CA 1
ATOM 621 C C . ARG A 1 86 ? -13.546 -23.027 18.997 1.00 90.56 86 ARG A C 1
ATOM 623 O O . ARG A 1 86 ? -12.865 -22.722 19.967 1.00 90.56 86 ARG A O 1
ATOM 630 N N . HIS A 1 87 ? -13.111 -22.923 17.742 1.00 88.69 87 HIS A N 1
ATOM 631 C CA . HIS A 1 87 ? -11.790 -22.391 17.411 1.00 88.69 87 HIS A CA 1
ATOM 632 C C . HIS A 1 87 ? -11.631 -20.927 17.861 1.00 88.69 87 HIS A C 1
ATOM 634 O O . HIS A 1 87 ? -10.618 -20.574 18.457 1.00 88.69 87 HIS A O 1
ATOM 640 N N . ARG A 1 88 ? -12.643 -20.075 17.638 1.00 83.50 88 ARG A N 1
ATOM 641 C CA . ARG A 1 88 ? -12.633 -18.669 18.083 1.00 83.50 88 ARG A CA 1
ATOM 642 C C . ARG A 1 88 ? -12.657 -18.531 19.608 1.00 83.50 88 ARG A C 1
ATOM 644 O O . ARG A 1 88 ? -12.009 -17.629 20.120 1.00 83.50 88 ARG A O 1
ATOM 651 N N . ALA A 1 89 ? -13.370 -19.409 20.313 1.00 85.88 89 ALA A N 1
ATOM 652 C CA . ALA A 1 89 ? -13.458 -19.412 21.774 1.00 85.88 89 ALA A CA 1
ATOM 653 C C . ALA A 1 89 ? -12.193 -19.958 22.460 1.00 85.88 89 ALA A C 1
ATOM 655 O O . ALA A 1 89 ? -11.924 -19.606 23.603 1.00 85.88 89 ALA A O 1
ATOM 656 N N . ALA A 1 90 ? -11.427 -20.814 21.776 1.00 85.31 90 ALA A N 1
ATOM 657 C CA . ALA A 1 90 ? -10.156 -21.337 22.275 1.00 85.31 90 ALA A CA 1
ATOM 658 C C . ALA A 1 90 ? -8.991 -20.344 22.118 1.00 85.31 90 ALA A C 1
ATOM 660 O O . ALA A 1 90 ? -7.950 -20.521 22.748 1.00 85.31 90 ALA A O 1
ATOM 661 N N . ALA A 1 91 ? -9.149 -19.310 21.284 1.00 75.12 91 ALA A N 1
ATOM 662 C CA . ALA A 1 91 ? -8.169 -18.240 21.193 1.00 75.12 91 ALA A CA 1
ATOM 663 C C . ALA A 1 91 ? -8.209 -17.402 22.484 1.00 75.12 91 ALA A C 1
ATOM 665 O O . ALA A 1 91 ? -9.300 -17.021 22.920 1.00 75.12 91 ALA A O 1
ATOM 666 N N . PRO A 1 92 ? -7.053 -17.088 23.100 1.00 67.31 92 PRO A N 1
ATOM 667 C CA . PRO A 1 92 ? -7.030 -16.154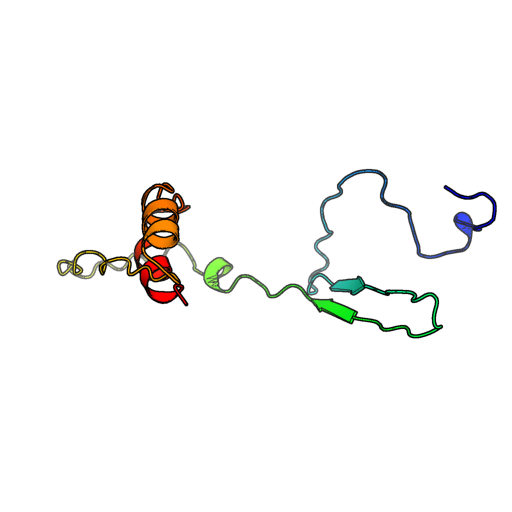 24.215 1.00 67.31 92 PRO A CA 1
ATOM 668 C C . PRO A 1 92 ? -7.647 -14.824 23.758 1.00 67.31 92 PRO A C 1
ATOM 670 O O . PRO A 1 92 ? -7.420 -14.416 22.611 1.00 67.31 92 PRO A O 1
ATOM 673 N N . PRO A 1 93 ? -8.436 -14.141 24.610 1.00 65.06 93 PRO A N 1
ATOM 674 C CA . PRO A 1 93 ? -8.884 -12.799 24.276 1.00 65.06 93 PRO A CA 1
ATOM 675 C C . PRO A 1 93 ? -7.644 -11.949 23.964 1.00 65.06 93 PRO A C 1
ATOM 677 O O . PRO A 1 93 ? -6.617 -12.124 24.630 1.00 65.06 93 PRO A O 1
ATOM 680 N N . PRO A 1 94 ? -7.694 -11.065 22.952 1.00 59.47 94 PRO A N 1
ATOM 681 C CA . PRO A 1 94 ? -6.571 -10.187 22.665 1.00 59.47 94 PRO A CA 1
ATOM 682 C C . PRO A 1 94 ? -6.210 -9.443 23.950 1.00 59.47 94 PRO A C 1
ATOM 684 O O . PRO A 1 94 ? -7.079 -8.856 24.595 1.00 59.47 94 PRO A O 1
ATOM 687 N N . THR A 1 95 ? -4.945 -9.531 24.362 1.00 58.09 95 THR A N 1
ATOM 688 C CA . THR A 1 95 ? -4.459 -8.832 25.552 1.00 58.09 95 THR A CA 1
ATOM 689 C C . THR A 1 95 ? -4.634 -7.335 25.328 1.00 58.09 95 THR A C 1
ATOM 691 O O . THR A 1 95 ? -4.016 -6.809 24.399 1.00 58.09 95 THR A O 1
ATOM 694 N N . PRO A 1 96 ? -5.465 -6.642 26.128 1.00 53.41 96 PRO A N 1
ATOM 695 C CA . PRO A 1 96 ? -5.622 -5.207 25.980 1.00 53.41 96 PRO A CA 1
ATOM 696 C C . PRO A 1 96 ? -4.300 -4.534 26.359 1.00 53.41 96 PRO A C 1
ATOM 698 O O . PRO A 1 96 ? -3.750 -4.792 27.435 1.00 53.41 96 PRO A O 1
ATOM 701 N N . SER A 1 97 ? -3.780 -3.667 25.492 1.00 58.00 97 SER A N 1
ATOM 702 C CA . SER A 1 97 ? -2.722 -2.747 25.897 1.00 58.00 97 SER A CA 1
ATOM 703 C C . SER A 1 97 ? -3.397 -1.647 26.719 1.00 58.00 97 SER A C 1
ATOM 705 O O . SER A 1 97 ? -4.005 -0.738 26.165 1.00 58.00 97 SER A O 1
ATOM 707 N N . ALA A 1 98 ? -3.314 -1.770 28.043 1.00 44.78 98 ALA A N 1
ATOM 708 C CA . ALA A 1 98 ? -3.943 -0.912 29.052 1.00 44.78 98 ALA A CA 1
ATOM 709 C C . ALA A 1 98 ? -5.445 -1.148 29.333 1.00 44.78 98 ALA A C 1
ATOM 711 O O . ALA A 1 98 ? -6.249 -1.550 28.494 1.00 44.78 98 ALA A O 1
ATOM 712 N N . ALA A 1 99 ? -5.813 -0.889 30.592 1.00 44.62 99 ALA A N 1
ATOM 713 C CA . ALA A 1 99 ? -7.049 -1.305 31.259 1.00 44.62 99 ALA A CA 1
ATOM 714 C C . ALA A 1 99 ? -8.366 -0.684 30.727 1.00 44.62 99 ALA A C 1
ATOM 716 O O . ALA A 1 99 ? -9.430 -0.997 31.254 1.00 44.62 99 ALA A O 1
ATOM 717 N N . GLY A 1 100 ? -8.329 0.155 29.685 1.00 50.03 100 GLY A N 1
ATOM 718 C CA . GLY A 1 100 ? -9.513 0.820 29.112 1.00 50.03 100 GLY A CA 1
ATOM 719 C C . GLY A 1 100 ? -10.196 0.088 27.945 1.00 50.03 100 GLY A C 1
ATOM 720 O O . GLY A 1 100 ? -11.314 0.432 27.573 1.00 50.03 100 GLY A O 1
ATOM 721 N N . GLN A 1 101 ? -9.567 -0.935 27.354 1.00 60.84 101 GLN A N 1
ATOM 722 C CA . GLN A 1 101 ? -9.957 -1.432 26.021 1.00 60.84 101 GLN A CA 1
ATOM 723 C C . GLN A 1 101 ? -10.966 -2.596 25.983 1.00 60.84 101 GLN A C 1
ATOM 725 O O . GLN A 1 101 ? -11.462 -2.923 24.904 1.00 60.84 101 GLN A O 1
ATOM 730 N N . LEU A 1 102 ? -11.333 -3.221 27.110 1.00 55.50 102 LEU A N 1
ATOM 731 C CA . LEU A 1 102 ? -12.298 -4.339 27.083 1.00 55.50 102 LEU A CA 1
ATOM 732 C C . LEU A 1 102 ? -13.676 -3.915 26.538 1.00 55.50 102 LEU A C 1
ATOM 734 O O . LEU A 1 102 ? -14.328 -4.697 25.849 1.00 55.50 102 LEU A O 1
ATOM 738 N N . ALA A 1 103 ? -14.084 -2.662 26.773 1.00 59.84 103 ALA A N 1
ATOM 739 C CA . ALA A 1 103 ? -15.308 -2.099 26.202 1.00 59.84 103 ALA A CA 1
ATOM 740 C C . ALA A 1 103 ? -15.229 -1.934 24.669 1.00 59.84 103 ALA A C 1
ATOM 742 O O . ALA A 1 103 ? -16.200 -2.228 23.974 1.00 59.84 103 ALA A O 1
ATOM 743 N N . HIS A 1 104 ? -14.068 -1.549 24.122 1.00 59.50 104 HIS A N 1
ATOM 744 C CA . HIS A 1 104 ? -13.865 -1.443 22.670 1.00 59.50 104 HIS A CA 1
ATOM 745 C C . HIS A 1 104 ? -13.989 -2.797 21.968 1.00 59.50 104 HIS A C 1
ATOM 747 O O . HIS A 1 104 ? -14.521 -2.878 20.861 1.00 59.50 104 HIS A O 1
ATOM 753 N N . LEU A 1 105 ? -13.543 -3.875 22.617 1.00 63.78 105 LEU A N 1
ATOM 754 C CA . LEU A 1 105 ? -13.604 -5.210 22.030 1.00 63.78 105 LEU A CA 1
ATOM 755 C C . LEU A 1 105 ? -15.043 -5.718 21.867 1.00 63.78 105 LEU A C 1
ATOM 757 O O . LEU A 1 105 ? -15.356 -6.382 20.877 1.00 63.78 105 LEU A O 1
ATOM 761 N N . ALA A 1 106 ? -15.926 -5.358 22.803 1.00 62.53 106 ALA A N 1
ATOM 762 C CA . ALA A 1 106 ? -17.353 -5.649 22.699 1.00 62.53 106 ALA A CA 1
ATOM 763 C C . ALA A 1 106 ? -18.027 -4.887 21.540 1.00 62.53 106 ALA A C 1
ATOM 765 O O . ALA A 1 106 ? -18.995 -5.388 20.975 1.00 62.53 106 ALA A O 1
ATOM 766 N N . TYR A 1 107 ? -17.506 -3.716 21.154 1.00 59.72 107 TYR A N 1
ATOM 767 C CA . TYR A 1 107 ? -18.084 -2.873 20.099 1.00 59.72 107 TYR A CA 1
ATOM 768 C C . TYR A 1 107 ? -17.496 -3.124 18.694 1.00 59.72 107 TYR A C 1
ATOM 770 O O . TYR A 1 107 ? -18.080 -2.712 17.698 1.00 59.72 107 TYR A O 1
ATOM 778 N N . SER A 1 108 ? -16.354 -3.813 18.593 1.00 65.25 108 SER A N 1
ATOM 779 C CA . SER A 1 108 ? -15.612 -4.024 17.334 1.00 65.25 108 SER A CA 1
ATOM 780 C C . SER A 1 108 ? -15.917 -5.362 16.629 1.00 65.25 108 SER A C 1
ATOM 782 O O . SER A 1 108 ? -15.436 -5.621 15.528 1.00 65.25 108 SER A O 1
ATOM 784 N N . SER A 1 109 ? -16.724 -6.242 17.232 1.00 54.06 109 SER A N 1
ATOM 785 C CA . SER A 1 109 ? -17.031 -7.552 16.636 1.00 54.06 109 SER A CA 1
ATOM 786 C C . SER A 1 109 ? -18.137 -7.448 15.575 1.00 54.06 109 SER A C 1
ATOM 788 O O . SER A 1 109 ? -19.318 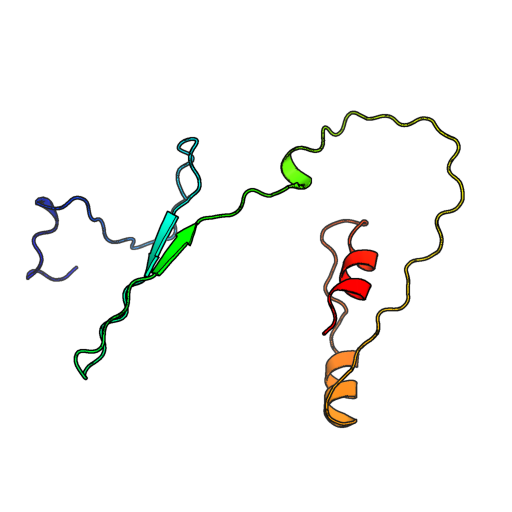-7.384 15.911 1.00 54.06 109 SER A O 1
ATOM 790 N N . SER A 1 110 ? -17.752 -7.465 14.296 1.00 43.75 110 SER A N 1
ATOM 791 C CA . SER A 1 110 ? -18.599 -7.843 13.149 1.00 43.75 110 SER A CA 1
ATOM 792 C C . SER A 1 110 ? -18.037 -9.077 12.454 1.00 43.75 110 SER A C 1
ATOM 794 O O . SER A 1 110 ? -16.793 -9.227 12.436 1.00 43.75 110 SER A O 1
#

pLDDT: mean 78.6, std 16.75, range [43.75, 98.06]

Radius of gyration: 23.67 Å; chains: 1; bounding box: 44×44×63 Å